Protein AF-A0A8T0U247-F1 (afdb_monomer_lite)

Sequenc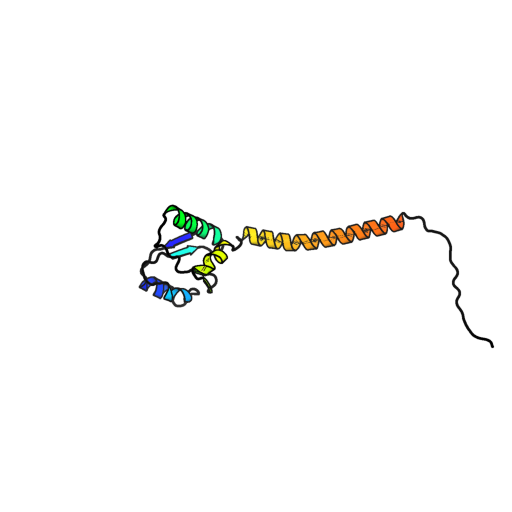e (139 aa):
MARLVVTKNSDMAAAVVGMRWEALKPYARGMNAWLFVRSDEIPPALKPYRDFQKEWKLQLNDFTGAVYEGRLYGPDDFAQLEAMPTRAQSYQCLLGCLQMPAVNLLAVLRTRQEAMLAQADKPPAEGETAAPAPEPAEK

Radius of gyration: 33.03 Å; chains: 1; bounding box: 99×37×70 Å

pLDDT: mean 71.83, std 16.0, range [27.88, 93.5]

Secondary structure (DSSP, 8-state):
-EEEEE--HHHHHHHHTTSTTGGGGGG-SSS-EEEEE-GGGHHHHHHHHHHHHHHHT-TT-----EEETTEEE-STTHHHHHSPPPHHHHHHHHHHHHHHHHHHHHHHHHHHHHHHHHHHSS-----------------

Structure (mmCIF, N/CA/C/O backbone):
data_AF-A0A8T0U247-F1
#
_entry.id   AF-A0A8T0U247-F1
#
loop_
_atom_site.group_PDB
_atom_site.id
_atom_site.type_symbol
_atom_site.label_atom_id
_atom_site.label_alt_id
_atom_site.label_comp_id
_atom_site.label_asym_id
_atom_site.label_entity_id
_atom_site.label_seq_id
_atom_site.pdbx_PDB_ins_code
_atom_site.Cartn_x
_atom_site.Cartn_y
_atom_site.Cartn_z
_atom_site.occupancy
_atom_site.B_iso_or_equiv
_atom_site.auth_seq_id
_atom_site.auth_comp_id
_atom_site.auth_asym_id
_atom_site.auth_atom_id
_atom_site.pdbx_PDB_model_num
ATOM 1 N N . MET A 1 1 ? 12.322 -1.723 7.048 1.00 65.50 1 MET A N 1
ATOM 2 C CA . MET A 1 1 ? 13.528 -1.551 6.207 1.00 65.50 1 MET A CA 1
ATOM 3 C C . MET A 1 1 ? 13.104 -1.563 4.748 1.00 65.50 1 MET A C 1
ATOM 5 O O . MET A 1 1 ? 12.536 -2.558 4.303 1.00 65.50 1 MET A O 1
ATOM 9 N N . ALA A 1 2 ? 13.347 -0.464 4.037 1.00 76.06 2 ALA A N 1
ATOM 10 C CA . ALA A 1 2 ? 13.141 -0.367 2.596 1.00 76.06 2 ALA A CA 1
ATOM 11 C C . ALA A 1 2 ? 14.480 -0.574 1.873 1.00 76.06 2 ALA A C 1
ATOM 13 O O . ALA A 1 2 ? 15.511 -0.074 2.324 1.00 76.06 2 ALA A O 1
ATOM 14 N N . ARG A 1 3 ? 14.476 -1.335 0.777 1.00 82.81 3 ARG A N 1
ATOM 15 C CA . ARG A 1 3 ? 15.654 -1.590 -0.056 1.00 82.81 3 ARG A CA 1
ATOM 16 C C . ARG A 1 3 ? 15.391 -1.073 -1.461 1.00 82.81 3 ARG A C 1
ATOM 18 O O . ARG A 1 3 ? 14.493 -1.563 -2.139 1.00 82.81 3 ARG A O 1
ATOM 25 N N . LEU A 1 4 ? 16.196 -0.108 -1.888 1.00 82.75 4 LEU A N 1
ATOM 26 C CA . LEU A 1 4 ? 16.203 0.381 -3.260 1.00 82.75 4 LEU A CA 1
ATOM 27 C C . LEU A 1 4 ? 17.158 -0.480 -4.093 1.00 82.75 4 LEU A C 1
ATOM 29 O O . LEU A 1 4 ? 18.303 -0.698 -3.694 1.00 82.75 4 LEU A O 1
ATOM 33 N N . VAL A 1 5 ? 16.693 -0.979 -5.234 1.00 84.81 5 VAL A N 1
ATOM 34 C CA . VAL A 1 5 ? 17.503 -1.748 -6.184 1.00 84.81 5 VAL A CA 1
ATOM 35 C C . VAL A 1 5 ? 17.276 -1.193 -7.581 1.00 84.81 5 VAL A C 1
ATOM 37 O O . VAL A 1 5 ? 16.150 -1.135 -8.069 1.00 84.81 5 VAL A O 1
ATOM 40 N N . VAL A 1 6 ? 18.364 -0.819 -8.243 1.00 84.00 6 VAL A N 1
ATOM 41 C CA . VAL A 1 6 ? 18.367 -0.492 -9.669 1.00 84.00 6 VAL A CA 1
ATOM 42 C C . VAL A 1 6 ? 18.869 -1.731 -10.396 1.00 84.00 6 VAL A C 1
ATOM 44 O O . VAL A 1 6 ? 19.934 -2.250 -10.068 1.00 84.00 6 VAL A O 1
ATOM 47 N N . THR A 1 7 ? 18.082 -2.251 -11.332 1.00 82.56 7 THR A N 1
ATOM 48 C CA . THR A 1 7 ? 18.412 -3.484 -12.056 1.00 82.56 7 THR A CA 1
ATOM 49 C C . THR A 1 7 ? 18.006 -3.383 -13.518 1.00 82.56 7 THR A C 1
ATOM 51 O O . THR A 1 7 ? 17.142 -2.586 -13.889 1.00 82.56 7 THR A O 1
ATOM 54 N N . LYS A 1 8 ? 18.638 -4.207 -14.354 1.00 83.31 8 LYS A N 1
ATOM 55 C CA . LYS A 1 8 ? 18.308 -4.338 -15.766 1.00 83.31 8 LYS A CA 1
ATOM 56 C C . LYS A 1 8 ? 16.913 -4.951 -15.920 1.00 83.31 8 LYS A C 1
ATOM 58 O O . LYS A 1 8 ? 16.558 -5.919 -15.250 1.00 83.31 8 LYS A O 1
ATOM 63 N N . ASN A 1 9 ? 16.143 -4.425 -16.869 1.00 83.38 9 ASN A N 1
ATOM 64 C CA . ASN A 1 9 ? 14.761 -4.846 -17.116 1.00 83.38 9 ASN A CA 1
ATOM 65 C C . ASN A 1 9 ? 14.619 -6.349 -17.410 1.00 83.38 9 ASN A C 1
ATOM 67 O O . ASN A 1 9 ? 13.666 -6.969 -16.947 1.00 83.38 9 ASN A O 1
ATOM 71 N N . SER A 1 10 ? 15.576 -6.949 -18.130 1.00 82.31 10 SER A N 1
ATOM 72 C CA . SER A 1 10 ? 15.584 -8.395 -18.407 1.00 82.31 10 SER A CA 1
ATOM 73 C C . SER A 1 10 ? 15.703 -9.234 -17.140 1.00 82.31 10 SER A C 1
ATOM 75 O O . SER A 1 10 ? 15.044 -10.262 -17.014 1.00 82.31 10 SER A O 1
ATOM 77 N N . ASP A 1 11 ? 16.520 -8.776 -16.197 1.00 82.75 11 ASP A N 1
ATOM 78 C CA . ASP A 1 11 ? 16.874 -9.534 -15.001 1.00 82.75 11 ASP A CA 1
ATOM 79 C C . ASP A 1 11 ? 15.734 -9.440 -13.988 1.00 82.75 11 ASP A C 1
ATOM 81 O O . ASP A 1 11 ? 15.369 -10.434 -13.365 1.00 82.75 11 ASP A O 1
ATOM 85 N N . MET A 1 12 ? 15.087 -8.271 -13.903 1.00 82.06 12 MET A N 1
ATOM 86 C CA . MET A 1 12 ? 13.854 -8.117 -13.134 1.00 82.06 12 MET A CA 1
ATOM 87 C C . MET A 1 12 ? 12.708 -8.944 -13.721 1.00 82.06 12 MET A C 1
ATOM 89 O O . MET A 1 12 ? 12.004 -9.629 -12.982 1.00 82.06 12 MET A O 1
ATOM 93 N N . ALA A 1 13 ? 12.526 -8.921 -15.046 1.00 80.25 13 ALA A N 1
ATOM 94 C CA . ALA A 1 13 ? 11.488 -9.710 -15.700 1.00 80.25 13 ALA A CA 1
ATOM 95 C C . ALA A 1 13 ? 11.681 -11.213 -15.451 1.00 80.25 13 ALA A C 1
ATOM 97 O O . ALA A 1 13 ? 10.699 -11.901 -15.195 1.00 80.25 13 ALA A O 1
ATOM 98 N N . ALA A 1 14 ? 12.925 -11.704 -15.459 1.00 84.00 14 ALA A N 1
ATOM 99 C CA . ALA A 1 14 ? 13.247 -13.089 -15.127 1.00 84.00 14 ALA A CA 1
ATOM 100 C C . ALA A 1 14 ? 13.034 -13.409 -13.636 1.00 84.00 14 ALA A C 1
ATOM 102 O O . ALA A 1 14 ? 12.458 -14.444 -13.317 1.00 84.00 14 ALA A O 1
ATOM 103 N N . ALA A 1 15 ? 13.440 -12.519 -12.724 1.00 81.69 15 ALA A N 1
ATOM 104 C CA . ALA A 1 15 ? 13.312 -12.728 -11.278 1.00 81.69 15 ALA A CA 1
ATOM 105 C C . ALA A 1 15 ? 11.854 -12.753 -10.789 1.00 81.69 15 ALA A C 1
ATOM 107 O O . ALA A 1 15 ? 11.538 -13.377 -9.779 1.00 81.69 15 ALA A O 1
ATOM 108 N N . VAL A 1 16 ? 10.968 -12.057 -11.499 1.00 80.69 16 VAL A N 1
ATOM 109 C CA . VAL A 1 16 ? 9.548 -11.943 -11.157 1.00 80.69 16 VAL A CA 1
ATOM 110 C C . VAL A 1 16 ? 8.730 -13.152 -11.644 1.00 80.69 16 VAL A C 1
ATOM 112 O O . VAL A 1 16 ? 7.650 -13.407 -11.107 1.00 80.69 16 VAL A O 1
ATOM 115 N N . VAL A 1 17 ? 9.225 -13.916 -12.628 1.00 78.44 17 VAL A N 1
ATOM 116 C CA . VAL A 1 17 ? 8.553 -15.125 -13.141 1.00 78.44 17 VAL A CA 1
ATOM 117 C C . VAL A 1 17 ? 8.446 -16.179 -12.037 1.00 78.44 17 VAL A C 1
ATOM 119 O O . VAL A 1 17 ? 9.438 -16.549 -11.418 1.00 78.44 17 VAL A O 1
ATOM 122 N N . GLY A 1 18 ? 7.229 -16.664 -11.787 1.00 72.88 18 GLY A N 1
ATOM 123 C CA . GLY A 1 18 ? 6.946 -17.652 -10.741 1.00 72.88 18 GLY A CA 1
ATOM 124 C C . GLY A 1 18 ? 6.817 -17.082 -9.323 1.00 72.88 18 GLY A C 1
ATOM 125 O O . GLY A 1 18 ? 6.577 -17.843 -8.386 1.00 72.88 18 GLY A O 1
ATOM 126 N N . MET A 1 19 ? 6.932 -15.762 -9.140 1.00 79.81 19 MET A N 1
ATOM 127 C CA . MET A 1 19 ?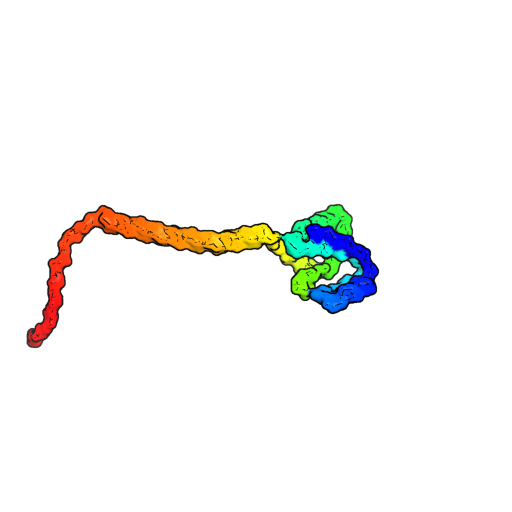 6.660 -15.102 -7.859 1.00 79.81 19 MET A CA 1
ATOM 128 C C . MET A 1 19 ? 5.272 -14.456 -7.834 1.00 79.81 19 MET A C 1
ATOM 130 O O . MET A 1 19 ? 4.630 -14.238 -8.854 1.00 79.81 19 MET A O 1
ATOM 134 N N . ARG A 1 20 ? 4.813 -14.045 -6.649 1.00 73.81 20 ARG A N 1
ATOM 135 C CA . ARG A 1 20 ? 3.527 -13.342 -6.463 1.00 73.81 20 ARG A CA 1
ATOM 136 C C . ARG A 1 20 ? 3.455 -11.958 -7.137 1.00 73.81 20 ARG A C 1
ATOM 138 O O . ARG A 1 20 ? 2.440 -11.279 -7.017 1.00 73.81 20 ARG A O 1
ATOM 145 N N . TRP A 1 21 ? 4.520 -11.530 -7.815 1.00 78.12 21 TRP A N 1
ATOM 146 C CA . TRP A 1 21 ? 4.681 -10.198 -8.400 1.00 78.12 21 TRP A CA 1
ATOM 147 C C . TRP A 1 21 ? 4.630 -10.185 -9.933 1.00 78.12 21 TRP A C 1
ATOM 149 O O . TRP A 1 21 ?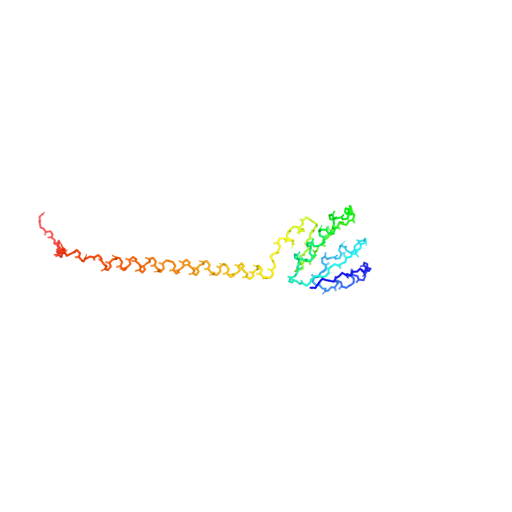 4.994 -9.182 -10.537 1.00 78.12 21 TRP A O 1
ATOM 159 N N . GLU A 1 22 ? 4.163 -11.255 -10.588 1.00 78.06 22 GLU A N 1
ATOM 160 C CA . GLU A 1 22 ? 4.136 -11.349 -12.060 1.00 78.06 22 GLU A CA 1
ATOM 161 C C . GLU A 1 22 ? 3.412 -10.208 -12.779 1.00 78.06 22 GLU A C 1
ATOM 163 O O . GLU A 1 22 ? 3.793 -9.853 -13.897 1.00 78.06 22 GLU A O 1
ATOM 168 N N . ALA A 1 23 ? 2.435 -9.580 -12.122 1.00 77.00 23 ALA A N 1
ATOM 169 C CA . ALA A 1 23 ? 1.723 -8.410 -12.634 1.00 77.00 23 ALA A CA 1
ATOM 170 C C . ALA A 1 23 ? 2.634 -7.191 -12.896 1.00 77.00 23 ALA A C 1
ATOM 172 O O . ALA A 1 23 ? 2.215 -6.236 -13.543 1.00 77.00 23 ALA A O 1
ATOM 173 N N . LEU A 1 24 ? 3.884 -7.225 -12.426 1.00 75.50 24 LEU A N 1
ATOM 174 C CA . LEU A 1 24 ? 4.877 -6.164 -12.578 1.00 75.50 24 LEU A CA 1
ATOM 175 C C . LEU A 1 24 ? 5.641 -6.219 -13.915 1.00 75.50 24 LEU A C 1
ATOM 177 O O . LEU A 1 24 ? 6.269 -5.238 -14.305 1.00 75.50 24 LEU A O 1
ATOM 181 N N . LYS A 1 25 ? 5.566 -7.341 -14.650 1.00 77.19 25 LYS A N 1
ATOM 182 C CA . LYS A 1 25 ? 6.206 -7.528 -15.970 1.00 77.19 25 LYS A CA 1
ATOM 183 C C . LYS A 1 25 ? 5.972 -6.371 -16.964 1.00 77.19 25 LYS A C 1
ATOM 185 O O . LYS A 1 25 ? 6.951 -5.941 -17.575 1.00 77.19 25 LYS A O 1
ATOM 190 N N . PRO A 1 26 ? 4.748 -5.831 -17.155 1.00 76.12 26 PRO A N 1
ATOM 191 C CA . PRO A 1 26 ? 4.527 -4.719 -18.086 1.00 76.12 26 PRO A CA 1
ATOM 192 C C . PRO A 1 26 ? 5.216 -3.412 -17.664 1.00 76.12 26 PRO A C 1
ATOM 194 O O . PRO A 1 26 ? 5.533 -2.600 -18.533 1.00 76.12 26 PRO A O 1
ATOM 197 N N . TYR A 1 27 ? 5.508 -3.240 -16.372 1.00 72.25 27 TYR A N 1
ATOM 198 C CA . TYR A 1 27 ? 6.157 -2.049 -15.815 1.00 72.25 27 TYR A CA 1
ATOM 199 C C . TYR A 1 27 ? 7.686 -2.107 -15.866 1.00 72.25 27 TYR A C 1
ATOM 201 O O . TYR A 1 27 ? 8.346 -1.095 -15.675 1.00 72.25 27 TYR A O 1
ATOM 209 N N . ALA A 1 28 ? 8.275 -3.256 -16.209 1.00 71.19 28 ALA A N 1
ATOM 210 C CA . ALA A 1 28 ? 9.717 -3.407 -16.403 1.00 71.19 28 ALA A CA 1
ATOM 211 C C . ALA A 1 28 ? 10.189 -2.883 -17.781 1.00 71.19 28 ALA A C 1
ATOM 213 O O . ALA A 1 28 ? 10.959 -3.545 -18.479 1.00 71.19 28 ALA A O 1
ATOM 214 N N . ARG A 1 29 ? 9.719 -1.706 -18.216 1.00 74.38 29 ARG A N 1
ATOM 215 C CA . ARG A 1 29 ? 10.126 -1.045 -19.472 1.00 74.38 29 ARG A CA 1
ATOM 216 C C . ARG A 1 29 ? 10.660 0.357 -19.177 1.00 74.38 29 ARG A C 1
ATOM 218 O O . ARG A 1 29 ? 10.122 1.033 -18.317 1.00 74.38 29 ARG A O 1
ATOM 225 N N . GLY A 1 30 ? 11.709 0.791 -19.877 1.00 74.94 30 GLY A N 1
ATOM 226 C CA . GLY A 1 30 ? 12.338 2.101 -19.643 1.00 74.94 30 GLY A CA 1
ATOM 227 C C . GLY A 1 30 ? 13.345 2.117 -18.485 1.00 74.94 30 GLY A C 1
ATOM 228 O O . GLY A 1 30 ? 13.944 1.086 -18.172 1.00 74.94 30 GLY A O 1
ATOM 229 N N . MET A 1 31 ? 13.575 3.293 -17.893 1.00 77.81 31 MET A N 1
ATOM 230 C CA . MET A 1 31 ? 14.444 3.464 -16.721 1.00 77.81 31 MET A CA 1
ATOM 231 C C . MET A 1 31 ? 13.678 3.079 -15.456 1.00 77.81 31 MET A C 1
ATOM 233 O O . MET A 1 31 ? 12.725 3.761 -15.098 1.00 77.81 31 MET A O 1
ATOM 237 N N . ASN A 1 32 ? 14.102 2.010 -14.776 1.00 75.69 32 ASN A N 1
ATOM 238 C CA . ASN A 1 32 ? 13.389 1.477 -13.616 1.00 75.69 32 ASN A CA 1
ATOM 239 C C . ASN A 1 32 ? 14.271 1.428 -12.369 1.00 75.69 32 ASN A C 1
ATOM 241 O O . ASN A 1 32 ? 15.382 0.891 -12.386 1.00 75.69 32 ASN A O 1
ATOM 245 N N . ALA A 1 33 ? 13.727 1.934 -11.267 1.00 81.81 33 ALA A N 1
ATOM 246 C CA . ALA A 1 33 ? 14.247 1.738 -9.924 1.00 81.81 33 ALA A CA 1
ATOM 247 C C . ALA A 1 33 ? 13.162 1.069 -9.077 1.00 81.81 33 ALA A C 1
ATOM 249 O O . ALA A 1 33 ? 12.007 1.485 -9.094 1.00 81.81 33 ALA A O 1
ATOM 250 N N . TRP A 1 34 ? 13.534 0.026 -8.340 1.00 81.62 34 TRP A N 1
ATOM 251 C CA . TRP A 1 34 ? 12.595 -0.790 -7.578 1.00 81.62 34 TRP A CA 1
ATOM 252 C C . TRP A 1 34 ? 12.775 -0.540 -6.093 1.00 81.62 34 TRP A C 1
ATOM 254 O O . TRP A 1 34 ? 13.884 -0.652 -5.566 1.00 81.62 34 TRP A O 1
ATOM 264 N N . LEU A 1 35 ? 11.676 -0.232 -5.410 1.00 84.44 35 LEU A N 1
ATOM 265 C CA . LEU A 1 35 ? 11.653 -0.079 -3.964 1.00 84.44 35 LEU A CA 1
ATOM 266 C C . LEU A 1 35 ? 10.966 -1.291 -3.339 1.00 84.44 35 LEU A C 1
ATOM 268 O O . LEU A 1 35 ? 9.756 -1.468 -3.453 1.00 84.44 35 LEU A O 1
ATOM 272 N N . PHE A 1 36 ? 11.743 -2.120 -2.652 1.00 84.06 36 PHE A N 1
ATOM 273 C CA . PHE A 1 36 ? 11.223 -3.251 -1.898 1.00 84.06 36 PHE A CA 1
ATOM 274 C C . PHE A 1 36 ? 11.028 -2.841 -0.449 1.00 84.06 36 PHE A C 1
ATOM 276 O O . PHE A 1 36 ? 11.986 -2.531 0.262 1.00 84.06 36 PHE A O 1
ATOM 283 N N . VAL A 1 37 ? 9.779 -2.850 -0.005 1.00 82.00 37 VAL A N 1
ATOM 284 C CA . VAL A 1 37 ? 9.406 -2.476 1.357 1.00 82.00 37 VAL A CA 1
ATOM 285 C C . VAL A 1 37 ? 8.885 -3.713 2.072 1.00 82.00 37 VAL A C 1
ATOM 287 O O . VAL A 1 37 ? 8.082 -4.471 1.528 1.00 82.00 37 VAL A O 1
ATOM 290 N N . ARG A 1 38 ? 9.344 -3.936 3.306 1.00 74.88 38 ARG A N 1
ATOM 291 C CA . ARG A 1 38 ? 8.743 -4.956 4.170 1.00 74.88 38 ARG A CA 1
ATOM 292 C C . ARG A 1 38 ? 7.320 -4.522 4.531 1.00 74.88 38 ARG A C 1
ATOM 294 O O . ARG A 1 38 ? 7.113 -3.365 4.879 1.00 74.88 38 ARG A O 1
ATOM 301 N N . SER A 1 39 ? 6.371 -5.457 4.483 1.00 66.12 39 SER A N 1
ATOM 302 C CA . SER A 1 39 ? 4.923 -5.192 4.551 1.00 66.12 39 SER A CA 1
ATOM 303 C C . SER A 1 39 ? 4.450 -4.300 5.710 1.00 66.12 39 SER A C 1
ATOM 305 O O . SER A 1 39 ? 3.387 -3.702 5.601 1.00 66.12 39 SER A O 1
ATOM 307 N N . ASP A 1 40 ? 5.204 -4.192 6.806 1.00 66.06 40 ASP A N 1
ATOM 308 C CA . ASP A 1 40 ? 4.844 -3.366 7.965 1.00 66.06 40 ASP A CA 1
ATOM 309 C C . ASP A 1 40 ? 5.031 -1.844 7.752 1.00 66.06 40 ASP A C 1
ATOM 311 O O . ASP A 1 40 ? 4.559 -1.055 8.569 1.00 66.06 40 ASP A O 1
ATOM 315 N N . GLU A 1 41 ? 5.732 -1.412 6.694 1.00 67.88 41 GLU A N 1
ATOM 316 C CA . GLU A 1 41 ? 6.258 -0.039 6.557 1.00 67.88 41 GLU A CA 1
ATOM 317 C C . GLU A 1 41 ? 5.906 0.643 5.217 1.00 67.88 41 GLU A C 1
ATOM 319 O O . GLU A 1 41 ? 6.634 1.518 4.750 1.00 67.88 41 GLU A O 1
ATOM 324 N N . ILE A 1 42 ? 4.779 0.294 4.592 1.00 75.81 42 ILE A N 1
ATOM 325 C CA . ILE A 1 42 ? 4.388 0.850 3.281 1.00 75.81 42 ILE A CA 1
ATOM 326 C C . ILE A 1 42 ? 4.167 2.378 3.328 1.00 75.81 42 ILE A C 1
ATOM 328 O O . ILE A 1 42 ? 4.887 3.088 2.620 1.00 75.81 42 ILE A O 1
ATOM 332 N N . PRO A 1 43 ? 3.299 2.932 4.203 1.00 75.88 43 PRO A N 1
ATOM 333 C CA . PRO A 1 43 ? 3.133 4.385 4.313 1.00 75.88 43 PRO A CA 1
ATOM 334 C C . PRO A 1 43 ? 4.417 5.156 4.674 1.00 75.88 43 PRO A C 1
ATOM 336 O O . PRO A 1 43 ? 4.684 6.181 4.043 1.00 75.88 43 PRO A O 1
ATOM 339 N N . PRO A 1 44 ? 5.242 4.727 5.657 1.00 75.81 44 PRO A N 1
ATOM 340 C CA . PRO A 1 44 ? 6.468 5.450 5.995 1.00 75.81 44 PRO A CA 1
ATOM 341 C C . PRO A 1 44 ? 7.567 5.333 4.934 1.00 75.81 44 PRO A C 1
ATOM 343 O O . PRO A 1 44 ? 8.450 6.180 4.921 1.00 75.81 44 PRO A O 1
ATOM 346 N N . ALA A 1 45 ? 7.530 4.340 4.040 1.00 74.38 45 ALA A N 1
ATOM 347 C CA . ALA A 1 45 ? 8.436 4.281 2.892 1.00 74.38 45 ALA A CA 1
ATOM 348 C C . ALA A 1 45 ? 7.954 5.146 1.712 1.00 74.38 45 ALA A C 1
ATOM 350 O O . ALA A 1 45 ? 8.776 5.694 0.981 1.00 74.38 45 ALA A O 1
ATOM 351 N N . LEU A 1 46 ? 6.635 5.294 1.538 1.00 76.56 46 LEU A N 1
ATOM 352 C CA . LEU A 1 46 ? 6.034 6.073 0.449 1.00 76.56 46 LEU A CA 1
ATOM 353 C C . LEU A 1 46 ? 6.052 7.587 0.701 1.00 76.56 46 LEU A C 1
ATOM 355 O O . LEU A 1 46 ? 6.283 8.351 -0.234 1.00 76.56 46 LEU A O 1
ATOM 359 N N . LYS A 1 47 ? 5.869 8.035 1.950 1.00 76.56 47 LYS A N 1
ATOM 360 C CA . LYS A 1 47 ? 5.889 9.471 2.294 1.00 76.56 47 LYS A CA 1
ATOM 361 C C . LYS A 1 47 ? 7.201 10.172 1.892 1.00 76.56 47 LYS A C 1
ATOM 363 O O . LYS A 1 47 ? 7.121 11.139 1.137 1.00 76.56 47 LYS A O 1
ATOM 368 N N . PRO A 1 48 ? 8.395 9.658 2.258 1.00 79.62 48 PRO A N 1
ATOM 369 C CA . PRO A 1 48 ? 9.665 10.231 1.811 1.00 79.62 48 PRO A CA 1
ATOM 370 C C . PRO A 1 48 ? 9.817 10.243 0.290 1.00 79.62 48 PRO A C 1
ATOM 372 O O . PRO A 1 48 ? 10.429 11.152 -0.257 1.00 79.62 48 PRO A O 1
ATOM 375 N N . TYR A 1 49 ? 9.247 9.256 -0.408 1.00 76.12 49 TYR A N 1
ATOM 376 C CA . TYR A 1 49 ? 9.264 9.225 -1.868 1.00 76.12 49 TYR A CA 1
ATOM 377 C C . TYR A 1 49 ? 8.423 10.365 -2.467 1.00 76.12 49 TYR A C 1
ATOM 379 O O . TYR A 1 49 ? 8.869 11.021 -3.408 1.00 76.12 49 TYR A O 1
ATOM 387 N N . ARG A 1 50 ? 7.256 10.681 -1.890 1.00 75.50 50 ARG A N 1
ATOM 388 C CA . ARG A 1 50 ? 6.422 11.812 -2.333 1.00 75.50 50 ARG A CA 1
ATOM 389 C C . ARG A 1 50 ? 7.022 13.170 -1.979 1.00 75.50 50 ARG A C 1
ATOM 391 O O . ARG A 1 50 ? 6.912 14.107 -2.769 1.00 75.50 50 ARG A O 1
ATOM 398 N N . ASP A 1 51 ? 7.671 13.282 -0.827 1.00 78.94 51 ASP A N 1
ATOM 399 C CA . ASP A 1 51 ? 8.391 14.500 -0.450 1.00 78.94 51 ASP A CA 1
ATOM 400 C C . ASP A 1 51 ? 9.588 14.731 -1.386 1.00 78.94 51 ASP A C 1
ATOM 402 O O . ASP A 1 51 ? 9.756 15.834 -1.907 1.00 78.94 51 ASP A O 1
ATOM 406 N N . PHE A 1 52 ? 10.309 13.663 -1.744 1.00 74.94 52 PHE A N 1
ATOM 407 C CA . PHE A 1 52 ? 11.382 13.703 -2.739 1.00 74.94 52 PHE A CA 1
ATOM 408 C C . PHE A 1 52 ? 10.884 14.122 -4.134 1.00 74.94 52 PHE A C 1
ATOM 410 O O . PHE A 1 52 ? 11.524 14.930 -4.806 1.00 74.94 52 PHE A O 1
ATOM 417 N N . GLN A 1 53 ? 9.714 13.642 -4.572 1.00 75.12 53 GLN A N 1
ATOM 418 C CA . GLN A 1 53 ? 9.103 14.089 -5.834 1.00 75.12 53 GLN A CA 1
ATOM 419 C C . GLN A 1 53 ? 8.798 15.596 -5.835 1.00 75.12 53 GLN A C 1
ATOM 421 O O . GLN A 1 53 ? 9.033 16.277 -6.836 1.00 75.12 53 GLN A O 1
ATOM 426 N N . LYS A 1 54 ? 8.279 16.125 -4.720 1.00 75.12 54 LYS A N 1
ATOM 427 C CA . LYS A 1 54 ? 7.909 17.543 -4.588 1.00 75.12 54 LYS A CA 1
ATOM 428 C C . LYS A 1 54 ? 9.126 18.460 -4.519 1.00 75.12 54 LYS A C 1
ATOM 430 O O . LYS A 1 54 ? 9.129 19.494 -5.184 1.00 75.12 54 LYS A O 1
ATOM 435 N N . GLU A 1 55 ? 10.137 18.094 -3.730 1.00 74.12 55 GLU A N 1
ATOM 436 C CA . GLU A 1 55 ? 11.358 18.891 -3.556 1.00 74.12 55 GLU A CA 1
ATOM 437 C C . GLU A 1 55 ? 12.128 19.041 -4.861 1.00 74.12 55 GLU A C 1
ATOM 439 O O . GLU A 1 55 ? 12.555 20.139 -5.217 1.00 74.12 55 GLU A O 1
ATOM 444 N N . TRP A 1 56 ? 12.271 17.947 -5.605 1.00 67.69 56 TRP A N 1
ATOM 445 C CA . TRP A 1 56 ? 13.135 17.939 -6.774 1.00 67.69 56 TRP A CA 1
ATOM 446 C C . TRP A 1 56 ? 12.431 18.364 -8.065 1.00 67.69 56 TRP A C 1
ATOM 448 O O . TRP A 1 56 ? 13.099 18.525 -9.084 1.00 67.69 56 TRP A O 1
ATOM 458 N N . LYS A 1 57 ? 11.102 18.576 -8.046 1.00 60.41 57 LYS A N 1
ATOM 459 C CA . LYS A 1 57 ? 10.293 18.953 -9.225 1.00 60.41 57 LYS A CA 1
ATOM 460 C C . LYS A 1 57 ? 10.652 18.128 -10.474 1.00 60.41 57 LYS A C 1
ATOM 462 O O . LYS A 1 57 ? 10.638 18.647 -11.591 1.00 60.41 57 LYS A O 1
ATOM 467 N N . LEU A 1 58 ? 10.991 16.845 -10.302 1.00 59.12 58 LEU A N 1
ATOM 468 C CA . LEU A 1 58 ? 11.244 15.959 -11.433 1.00 59.12 58 LEU A CA 1
ATOM 469 C C . LEU A 1 58 ? 9.899 15.659 -12.089 1.00 59.12 58 LEU A C 1
ATOM 471 O O . LEU A 1 58 ? 9.197 14.737 -11.688 1.00 59.12 58 LEU A O 1
ATOM 475 N N . GLN A 1 59 ? 9.579 16.397 -13.151 1.00 51.19 59 GLN A N 1
ATOM 476 C CA . GLN A 1 59 ? 8.469 16.111 -14.070 1.00 51.19 59 GLN A CA 1
ATOM 477 C C . GLN A 1 59 ? 8.619 14.772 -14.827 1.00 51.19 59 GLN A C 1
ATOM 479 O O . GLN A 1 59 ? 7.928 14.536 -15.808 1.00 51.19 59 GLN A O 1
ATOM 484 N N . LEU A 1 60 ? 9.554 13.917 -14.405 1.00 47.41 60 LEU A N 1
ATOM 485 C CA . LEU A 1 60 ? 9.992 12.720 -15.114 1.00 47.41 60 LEU A CA 1
ATOM 486 C C . LEU A 1 60 ? 10.150 11.496 -14.198 1.00 47.41 60 LEU A C 1
ATOM 488 O O . LEU A 1 60 ? 10.807 10.532 -14.579 1.00 47.41 60 LEU A O 1
ATOM 492 N N . ASN A 1 61 ? 9.623 11.540 -12.973 1.00 55.75 61 ASN A N 1
ATOM 493 C CA . ASN A 1 61 ? 9.524 10.350 -12.129 1.00 55.75 61 ASN A CA 1
ATOM 494 C C . ASN A 1 61 ? 8.049 9.976 -12.007 1.00 55.75 61 ASN A C 1
ATOM 496 O O . ASN A 1 61 ? 7.429 10.155 -10.958 1.00 55.75 61 ASN A O 1
ATOM 500 N N . ASP A 1 62 ? 7.489 9.528 -13.131 1.00 63.53 62 ASP A N 1
ATOM 501 C CA . ASP A 1 62 ? 6.172 8.912 -13.157 1.00 63.53 62 ASP A CA 1
ATOM 502 C C . ASP A 1 62 ? 6.256 7.638 -12.326 1.00 63.53 62 ASP A C 1
ATOM 504 O O . ASP A 1 62 ? 6.944 6.681 -12.681 1.00 63.53 62 ASP A O 1
ATOM 508 N N . PHE A 1 63 ? 5.578 7.641 -11.182 1.00 67.06 63 PHE A N 1
ATOM 509 C CA . PHE A 1 63 ? 5.351 6.420 -10.435 1.00 67.06 63 PHE A CA 1
ATOM 510 C C . PHE A 1 63 ? 4.595 5.454 -11.351 1.00 67.06 63 PHE A C 1
ATOM 512 O O . PHE A 1 63 ? 3.406 5.622 -11.611 1.00 67.06 63 PHE A O 1
ATOM 519 N N . THR A 1 64 ? 5.298 4.461 -11.888 1.00 71.19 64 THR A N 1
ATOM 520 C CA . THR A 1 64 ? 4.736 3.571 -12.906 1.00 71.19 64 THR A CA 1
ATOM 521 C C . THR A 1 64 ? 3.688 2.629 -12.311 1.00 71.19 64 THR A C 1
ATOM 523 O O . THR A 1 64 ? 2.752 2.238 -13.001 1.00 71.19 64 THR A O 1
ATOM 526 N N . GLY A 1 65 ? 3.823 2.283 -11.028 1.00 75.19 65 GLY A N 1
ATOM 527 C CA . GLY A 1 65 ? 2.894 1.431 -10.290 1.00 75.19 65 GLY A CA 1
ATOM 528 C C . GLY A 1 65 ? 3.571 0.708 -9.124 1.00 75.19 65 GLY A C 1
ATOM 529 O O . GLY A 1 65 ? 4.798 0.653 -9.029 1.00 75.19 65 GLY A O 1
ATOM 530 N N . ALA A 1 66 ? 2.772 0.111 -8.243 1.00 79.75 66 ALA A N 1
ATOM 531 C CA . ALA A 1 66 ? 3.250 -0.786 -7.192 1.00 79.75 66 ALA A CA 1
ATOM 532 C C . ALA A 1 66 ? 2.462 -2.091 -7.194 1.00 79.75 66 ALA A C 1
ATOM 534 O O . ALA A 1 66 ? 1.310 -2.146 -7.613 1.00 79.75 66 ALA A O 1
ATOM 535 N N . VAL A 1 67 ? 3.076 -3.158 -6.686 1.00 78.81 67 VAL A N 1
ATOM 536 C CA . VAL A 1 67 ? 2.366 -4.410 -6.425 1.00 78.81 67 VAL A CA 1
ATOM 537 C C . VAL A 1 67 ? 2.338 -4.648 -4.928 1.00 78.81 67 VAL A C 1
ATOM 539 O O . VAL A 1 67 ? 3.383 -4.791 -4.294 1.00 78.81 67 VAL A O 1
ATOM 542 N N . TYR A 1 68 ? 1.133 -4.735 -4.375 1.00 77.88 68 TYR A N 1
ATOM 543 C CA . TYR A 1 68 ? 0.907 -5.075 -2.978 1.00 77.88 68 TYR A CA 1
ATOM 544 C C . TYR A 1 68 ? -0.057 -6.258 -2.883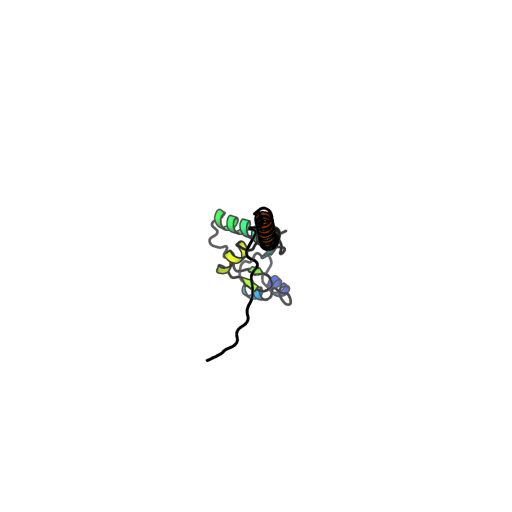 1.00 77.88 68 TYR A C 1
ATOM 546 O O . TYR A 1 68 ? -1.064 -6.313 -3.581 1.00 77.88 68 TYR A O 1
ATOM 554 N N . GLU A 1 69 ? 0.314 -7.268 -2.09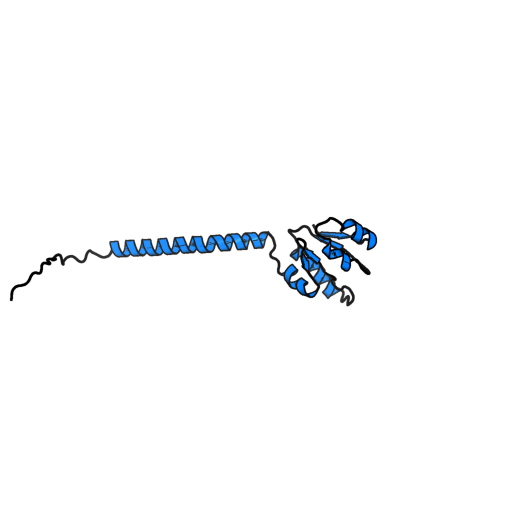3 1.00 74.06 69 GLU A N 1
ATOM 555 C CA . GLU A 1 69 ? -0.427 -8.535 -1.930 1.00 74.06 69 GLU A CA 1
ATOM 556 C C . GLU A 1 69 ? -0.748 -9.301 -3.232 1.00 74.06 69 GLU A C 1
ATOM 558 O O . GLU A 1 69 ? -1.563 -10.223 -3.235 1.00 74.06 69 GLU A O 1
ATOM 563 N N . GLY A 1 70 ? -0.054 -8.985 -4.331 1.00 72.31 70 GLY A N 1
ATOM 564 C CA . GLY A 1 70 ? -0.309 -9.549 -5.662 1.00 72.31 70 GLY A CA 1
ATOM 565 C C . GLY A 1 70 ? -1.339 -8.766 -6.482 1.00 72.31 70 GLY A C 1
ATOM 566 O O . GLY A 1 70 ? -1.623 -9.142 -7.616 1.00 72.31 70 GLY A O 1
ATOM 567 N N . ARG A 1 71 ? -1.872 -7.663 -5.945 1.00 78.06 71 ARG A N 1
ATOM 568 C CA . ARG A 1 71 ? -2.661 -6.683 -6.692 1.00 78.06 71 ARG A CA 1
ATOM 569 C C . ARG A 1 71 ? -1.751 -5.597 -7.236 1.00 78.06 71 ARG A C 1
ATOM 571 O O . ARG A 1 71 ? -0.847 -5.125 -6.547 1.00 78.06 71 ARG A O 1
ATOM 578 N N . LEU A 1 72 ? -2.001 -5.231 -8.481 1.00 78.69 72 LEU A N 1
ATOM 579 C CA . LEU A 1 72 ? -1.337 -4.131 -9.149 1.00 78.69 72 LEU A CA 1
ATOM 580 C C . LEU A 1 72 ? -2.089 -2.837 -8.833 1.00 78.69 72 LEU A C 1
ATOM 582 O O . LEU A 1 72 ? -3.296 -2.767 -9.040 1.00 78.69 72 LEU A O 1
ATOM 586 N N . TYR A 1 73 ? -1.357 -1.847 -8.347 1.00 80.69 73 TYR A N 1
ATOM 587 C CA . TYR A 1 73 ? -1.826 -0.499 -8.067 1.00 80.69 73 TYR A CA 1
ATOM 588 C C . TYR A 1 73 ? -1.188 0.439 -9.083 1.00 80.69 73 TYR A C 1
ATOM 590 O O . TYR A 1 73 ? 0.041 0.463 -9.222 1.00 80.69 73 TYR A O 1
ATOM 598 N N . GLY A 1 74 ? -2.026 1.167 -9.816 1.00 80.00 74 GLY A N 1
ATOM 599 C CA . GLY A 1 74 ? -1.575 2.131 -10.811 1.00 80.00 74 GLY A CA 1
ATOM 600 C C . GLY A 1 74 ? -1.104 3.453 -10.190 1.00 80.00 74 GLY A C 1
ATOM 601 O O . GLY A 1 74 ? -1.063 3.590 -8.964 1.00 80.00 74 GLY A O 1
ATOM 602 N N . PRO A 1 75 ? -0.771 4.447 -11.029 1.00 73.25 75 PRO A N 1
ATOM 603 C CA . PRO A 1 75 ? -0.426 5.795 -10.577 1.00 73.25 75 PRO A CA 1
ATOM 604 C C . PRO A 1 75 ? -1.556 6.500 -9.820 1.00 73.25 75 PRO A C 1
ATOM 606 O O . PRO A 1 75 ? -1.290 7.182 -8.832 1.00 73.25 75 PRO A O 1
ATOM 609 N N . ASP A 1 76 ? -2.808 6.291 -10.229 1.00 73.19 76 ASP A N 1
ATOM 610 C CA . ASP A 1 76 ? -3.979 6.895 -9.583 1.00 73.19 76 ASP A CA 1
ATOM 611 C C . ASP A 1 76 ? -4.292 6.270 -8.211 1.00 73.19 76 ASP A C 1
ATOM 613 O O . ASP A 1 76 ? -4.760 6.954 -7.300 1.00 73.19 76 ASP A O 1
ATOM 617 N N . ASP A 1 77 ? -3.948 4.993 -8.010 1.00 73.69 77 ASP A N 1
ATOM 618 C CA . ASP A 1 77 ? -4.209 4.273 -6.756 1.00 73.69 77 ASP A CA 1
ATOM 619 C C . ASP A 1 77 ? -3.145 4.533 -5.675 1.00 73.69 77 ASP A C 1
ATOM 621 O O . ASP A 1 77 ? -3.196 3.976 -4.574 1.00 73.69 77 ASP A O 1
ATOM 625 N N . PHE A 1 78 ? -2.166 5.398 -5.955 1.00 71.50 78 PHE A N 1
ATOM 626 C CA . PHE A 1 78 ? -1.090 5.726 -5.021 1.00 71.50 78 PHE A CA 1
ATOM 627 C C . PHE A 1 78 ? -1.618 6.288 -3.694 1.00 71.50 78 PHE A C 1
ATOM 629 O O . PHE A 1 78 ? -1.118 5.943 -2.622 1.00 71.50 78 PHE A O 1
ATOM 636 N N . ALA A 1 79 ? -2.685 7.091 -3.747 1.00 73.25 79 ALA A N 1
ATOM 637 C CA . ALA A 1 79 ? -3.327 7.650 -2.558 1.00 73.25 79 ALA A CA 1
ATOM 638 C C . ALA A 1 79 ? -3.884 6.561 -1.619 1.00 73.25 79 ALA A C 1
ATOM 640 O O . ALA A 1 79 ? -3.879 6.727 -0.399 1.00 73.25 79 ALA A O 1
ATOM 641 N N . GLN A 1 80 ? -4.319 5.423 -2.167 1.00 74.50 80 GLN A N 1
ATOM 642 C CA . GLN A 1 80 ? -4.816 4.294 -1.380 1.00 74.50 80 GLN A CA 1
ATOM 643 C C . GLN A 1 80 ? -3.682 3.577 -0.633 1.00 74.50 80 GLN A C 1
ATOM 645 O O . GLN A 1 80 ? -3.881 3.116 0.491 1.00 74.50 80 GLN A O 1
ATOM 650 N N . LEU A 1 81 ? -2.485 3.521 -1.226 1.00 74.94 81 LEU A N 1
ATOM 651 C CA . LEU A 1 81 ? -1.293 2.965 -0.580 1.00 74.94 81 LEU A CA 1
ATOM 652 C C . LEU A 1 81 ? -0.763 3.878 0.536 1.00 74.94 81 LEU A C 1
ATOM 654 O O . LEU A 1 81 ? -0.254 3.387 1.543 1.00 74.94 81 LEU A O 1
ATOM 658 N N . GLU A 1 82 ? -0.918 5.197 0.393 1.00 73.44 82 GLU A N 1
ATOM 659 C CA . GLU A 1 82 ? -0.576 6.167 1.443 1.00 73.44 82 GLU A CA 1
ATOM 660 C C . GLU A 1 82 ? -1.558 6.152 2.616 1.00 73.44 82 GLU A C 1
ATOM 662 O O . GLU A 1 82 ? -1.144 6.280 3.771 1.00 73.44 82 GLU A O 1
ATOM 667 N N . ALA A 1 83 ? -2.852 5.998 2.326 1.00 74.50 83 ALA A N 1
ATOM 668 C CA . ALA A 1 83 ? -3.911 5.950 3.330 1.00 74.50 83 ALA A CA 1
ATOM 669 C C . ALA A 1 83 ? -3.936 4.631 4.119 1.00 74.50 83 ALA A C 1
ATOM 671 O O . ALA A 1 83 ? -4.718 4.491 5.062 1.00 74.50 83 ALA A O 1
ATOM 672 N N . MET A 1 84 ? -3.099 3.656 3.748 1.00 74.88 84 MET A N 1
ATOM 673 C CA . MET A 1 84 ? -3.061 2.369 4.422 1.00 74.88 84 MET A CA 1
ATOM 674 C C . MET A 1 84 ? -2.614 2.540 5.886 1.00 74.88 84 MET A C 1
ATOM 676 O O . MET A 1 84 ? -1.579 3.159 6.147 1.00 74.88 84 MET A O 1
ATOM 680 N N . PRO A 1 85 ? -3.357 2.002 6.870 1.00 72.75 85 PRO A N 1
ATOM 681 C CA . PRO A 1 85 ? -2.962 2.110 8.267 1.00 72.75 85 PRO A CA 1
ATOM 682 C C . PRO A 1 85 ? -1.695 1.291 8.530 1.00 72.75 85 PRO A C 1
ATOM 684 O O . PRO A 1 85 ? -1.527 0.172 8.041 1.00 72.75 85 PRO A O 1
ATOM 687 N N . THR A 1 86 ? -0.791 1.841 9.342 1.00 76.25 86 THR A N 1
ATOM 688 C CA . THR A 1 86 ? 0.366 1.086 9.840 1.00 76.25 86 THR A CA 1
ATOM 689 C C . THR A 1 86 ? -0.090 0.013 10.821 1.00 76.25 86 THR A C 1
ATOM 691 O O . THR A 1 86 ? -1.146 0.128 11.437 1.00 76.25 86 THR A O 1
ATOM 694 N N . ARG A 1 87 ? 0.723 -1.022 11.047 1.00 70.94 87 ARG A N 1
ATOM 695 C CA . ARG A 1 87 ? 0.358 -2.129 11.945 1.00 70.94 87 ARG A CA 1
ATOM 696 C C . ARG A 1 87 ? -0.057 -1.666 13.350 1.00 70.94 87 ARG A C 1
ATOM 698 O O . ARG A 1 87 ? -1.009 -2.197 13.913 1.00 70.94 87 ARG A O 1
ATOM 705 N N . ALA A 1 88 ? 0.614 -0.646 13.890 1.00 76.38 88 ALA A N 1
ATOM 706 C CA . ALA A 1 88 ? 0.248 -0.036 15.167 1.00 76.38 88 ALA A CA 1
ATOM 707 C C . ALA A 1 88 ? -1.139 0.628 15.115 1.00 76.38 88 ALA A C 1
ATOM 709 O O . ALA A 1 88 ? -1.947 0.406 16.012 1.00 76.38 88 ALA A O 1
ATOM 710 N N . GLN A 1 89 ? -1.445 1.371 14.046 1.00 77.06 89 GLN A N 1
ATOM 711 C CA . GLN A 1 89 ? -2.771 1.963 13.844 1.00 77.06 89 GLN A CA 1
ATOM 712 C C . GLN A 1 89 ? -3.851 0.903 13.617 1.00 77.06 89 GLN A C 1
ATOM 714 O O . GLN A 1 89 ? -4.944 1.029 14.158 1.00 77.06 89 GLN A O 1
ATOM 719 N N . SER A 1 90 ? -3.551 -0.173 12.888 1.00 77.81 90 SER A N 1
ATOM 720 C CA . SER A 1 90 ? -4.475 -1.296 12.713 1.00 77.81 90 SER A CA 1
ATOM 721 C C . SER A 1 90 ? -4.795 -1.965 14.050 1.00 77.81 90 SER A C 1
ATOM 723 O O . SER A 1 90 ? -5.959 -2.227 14.339 1.00 77.81 90 SER A O 1
ATOM 725 N N . TYR A 1 91 ? -3.794 -2.177 14.912 1.00 80.19 91 TYR A N 1
ATOM 726 C CA . TYR A 1 91 ? -4.031 -2.695 16.262 1.00 80.19 91 TYR A CA 1
ATOM 727 C C . TYR A 1 91 ? -4.815 -1.720 17.142 1.00 80.19 91 TYR A C 1
ATOM 729 O O . TYR A 1 91 ? -5.701 -2.155 17.872 1.00 80.19 91 TYR A O 1
ATOM 737 N N . GLN A 1 92 ? -4.551 -0.416 17.052 1.00 83.94 92 GLN A N 1
ATOM 738 C CA . GLN A 1 92 ? -5.337 0.603 17.756 1.00 83.94 92 GLN A CA 1
ATOM 739 C C . GLN A 1 92 ? -6.794 0.632 17.286 1.00 83.94 92 GLN A C 1
ATOM 741 O O . GLN A 1 92 ? -7.696 0.725 18.112 1.00 83.94 92 GLN A O 1
ATOM 746 N N . CYS A 1 93 ? -7.034 0.504 15.980 1.00 81.81 93 CYS A N 1
ATOM 747 C CA . CYS A 1 93 ? -8.376 0.421 15.413 1.00 81.81 93 CYS A CA 1
ATOM 748 C C . CYS A 1 93 ? -9.111 -0.825 15.925 1.00 81.81 93 CYS A C 1
ATOM 750 O O . CYS A 1 93 ? -10.222 -0.706 16.433 1.00 81.81 93 CYS A O 1
ATOM 752 N N . LEU A 1 94 ? -8.464 -1.995 15.900 1.00 83.50 94 LEU A N 1
ATOM 753 C CA . LEU A 1 94 ? -9.035 -3.235 16.437 1.00 83.50 94 LEU A CA 1
ATOM 754 C C . LEU A 1 94 ? -9.345 -3.135 17.937 1.00 83.50 94 LEU A C 1
ATOM 756 O O . LEU A 1 94 ? -10.425 -3.536 18.370 1.00 83.50 94 LEU A O 1
ATOM 760 N N . LEU A 1 95 ? -8.428 -2.571 18.728 1.00 85.25 95 LEU A N 1
ATOM 761 C CA . LEU A 1 95 ? -8.636 -2.354 20.161 1.00 85.25 95 LEU A CA 1
ATOM 762 C C . LEU A 1 95 ? -9.780 -1.371 20.422 1.00 85.25 95 LEU A C 1
ATOM 764 O O . LEU A 1 95 ? -10.625 -1.647 21.267 1.00 85.25 95 LEU A O 1
ATOM 768 N N . GLY A 1 96 ? -9.861 -0.275 19.667 1.00 85.38 96 GLY A N 1
ATOM 769 C CA . GLY A 1 96 ? -10.973 0.671 19.744 1.00 85.38 96 GLY A CA 1
ATOM 770 C C . GLY A 1 96 ? -12.311 0.016 19.400 1.00 85.38 96 GLY A C 1
ATOM 771 O O . GLY A 1 96 ? -13.274 0.142 20.155 1.00 85.38 96 GLY A O 1
ATOM 772 N N . CYS A 1 97 ? -12.364 -0.761 18.315 1.00 85.44 97 CYS A N 1
ATOM 773 C CA . CYS A 1 97 ? -13.553 -1.514 17.916 1.00 85.44 97 CYS A CA 1
ATOM 774 C C . CYS A 1 97 ? -13.996 -2.540 18.964 1.00 85.44 97 CYS A C 1
ATOM 776 O O . CYS A 1 97 ? -15.190 -2.795 19.073 1.00 85.44 97 CYS A O 1
ATOM 778 N N . LEU A 1 98 ? -13.073 -3.118 19.738 1.00 88.19 98 LEU A N 1
ATOM 779 C CA . LEU A 1 98 ? -13.404 -4.044 20.822 1.00 88.19 98 LEU A CA 1
ATOM 780 C C . LEU A 1 98 ? -13.807 -3.315 22.113 1.00 88.19 98 LEU A C 1
ATOM 782 O O . LEU A 1 98 ? -14.702 -3.755 22.833 1.00 88.19 98 LEU A O 1
ATOM 786 N N . GLN A 1 99 ? -13.166 -2.186 22.408 1.00 86.25 99 GLN A N 1
ATOM 787 C CA . GLN A 1 99 ? -13.392 -1.427 23.634 1.00 86.25 99 GLN A CA 1
ATOM 788 C C . GLN A 1 99 ? -14.748 -0.710 23.632 1.00 86.25 99 GLN A C 1
ATOM 790 O O . GLN A 1 99 ? -15.433 -0.707 24.652 1.00 86.25 99 GLN A O 1
ATOM 795 N N . MET A 1 100 ? -15.174 -0.153 22.495 1.00 86.19 100 MET A N 1
ATOM 796 C CA . MET A 1 100 ? -16.462 0.544 22.366 1.00 86.19 100 MET A CA 1
ATOM 797 C C . MET A 1 100 ? -17.683 -0.315 22.763 1.00 86.19 100 MET A C 1
ATOM 799 O O .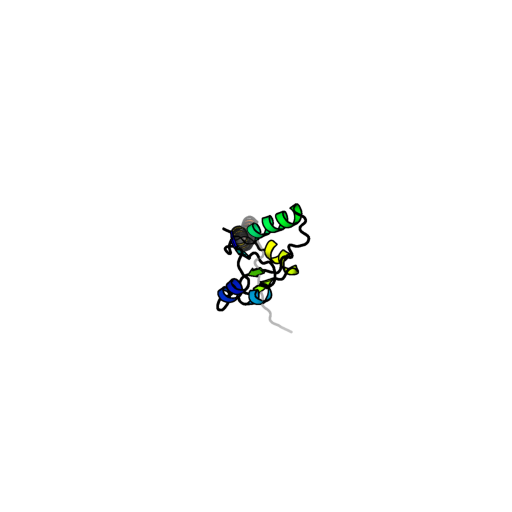 MET A 1 100 ? -18.457 0.117 23.621 1.00 86.19 100 MET A O 1
ATOM 803 N N . PRO A 1 101 ? -17.881 -1.536 22.226 1.00 88.50 101 PRO A N 1
ATOM 804 C CA . PRO A 1 101 ? -18.991 -2.390 22.640 1.00 88.50 101 PRO A CA 1
ATOM 805 C C . PRO A 1 101 ? -18.863 -2.851 24.098 1.00 88.50 101 PRO A C 1
ATOM 807 O O . PRO A 1 101 ? -19.874 -2.912 24.795 1.00 88.50 101 PRO A O 1
ATOM 810 N N . ALA A 1 102 ? -17.650 -3.111 24.597 1.00 87.31 102 ALA A N 1
ATOM 811 C CA . ALA A 1 102 ? -17.444 -3.500 25.994 1.00 87.31 102 ALA A CA 1
ATOM 812 C C . ALA A 1 102 ? -17.871 -2.393 26.978 1.00 87.31 102 ALA A C 1
ATOM 814 O O . ALA A 1 102 ? -18.561 -2.666 27.962 1.00 87.31 102 ALA A O 1
ATOM 815 N N . VAL A 1 103 ? -17.517 -1.135 26.697 1.00 88.69 103 VAL A N 1
ATOM 816 C CA . VAL A 1 103 ? -17.917 0.017 27.522 1.00 88.69 103 VAL A CA 1
ATOM 817 C C . VAL A 1 103 ? -19.428 0.248 27.451 1.00 88.69 103 VAL A C 1
ATOM 819 O O . VAL A 1 103 ? -20.049 0.481 28.487 1.00 88.69 103 VAL A O 1
ATOM 822 N N . ASN A 1 104 ? -20.038 0.113 26.270 1.00 89.69 104 ASN A N 1
ATOM 823 C CA . ASN A 1 104 ? -21.489 0.253 26.114 1.00 89.69 104 ASN A CA 1
ATOM 824 C C . ASN A 1 104 ? -22.265 -0.798 26.921 1.00 89.69 104 ASN A C 1
ATOM 826 O O . ASN A 1 104 ? -23.253 -0.463 27.570 1.00 89.69 104 ASN A O 1
ATOM 830 N N . LEU A 1 105 ? -21.807 -2.053 26.937 1.00 90.88 105 LEU A N 1
ATOM 831 C CA . LEU A 1 105 ? -22.425 -3.106 27.750 1.00 90.88 105 LEU A CA 1
ATOM 832 C C . LEU A 1 105 ? -22.335 -2.799 29.247 1.00 90.88 105 LEU A C 1
ATOM 834 O O . LEU A 1 105 ? -23.328 -2.920 29.963 1.00 90.88 105 LEU A O 1
ATOM 838 N N . LEU A 1 106 ? -21.171 -2.351 29.722 1.00 91.75 106 LEU A N 1
ATOM 839 C CA . LEU A 1 106 ? -21.003 -1.945 31.118 1.00 91.75 106 LEU A CA 1
ATOM 840 C C . LEU A 1 106 ? -21.887 -0.749 31.480 1.00 91.75 106 LEU A C 1
ATOM 842 O O . LEU A 1 106 ? -22.445 -0.725 32.574 1.00 91.75 106 LEU A O 1
ATOM 846 N N . ALA A 1 107 ? -22.040 0.221 30.577 1.00 90.06 107 ALA A N 1
ATOM 847 C CA . ALA A 1 107 ? -22.924 1.361 30.784 1.00 90.06 107 ALA A CA 1
ATOM 848 C C . ALA A 1 107 ? -24.382 0.910 30.943 1.00 90.06 107 ALA A C 1
ATOM 850 O O . ALA A 1 107 ? -25.013 1.261 31.933 1.00 90.06 107 ALA A O 1
ATOM 851 N N . VAL A 1 108 ? -24.887 0.053 30.048 1.00 93.50 108 VAL A N 1
ATOM 852 C CA . VAL A 1 108 ? -26.258 -0.484 30.134 1.00 93.50 108 VAL A CA 1
ATOM 853 C C . VAL A 1 108 ? -26.478 -1.267 31.430 1.00 93.50 108 VAL A C 1
ATOM 855 O O . VAL A 1 108 ? -27.510 -1.103 32.082 1.00 93.50 108 VAL A O 1
ATOM 858 N N . LEU A 1 109 ? -25.513 -2.099 31.832 1.00 91.31 109 LEU A N 1
ATOM 859 C CA . LEU A 1 109 ? -25.597 -2.851 33.086 1.00 91.31 109 LEU A CA 1
ATOM 860 C C . LEU A 1 109 ? -25.608 -1.925 34.306 1.00 91.31 109 LEU A C 1
ATOM 862 O O . LEU A 1 109 ? -26.416 -2.137 35.207 1.00 91.31 109 LEU A O 1
ATOM 866 N N . ARG A 1 110 ? -24.774 -0.878 34.320 1.00 88.94 110 ARG A N 1
ATOM 867 C CA . ARG A 1 110 ? -24.756 0.123 35.398 1.00 88.94 110 ARG A CA 1
ATOM 868 C C . ARG A 1 110 ? -26.061 0.899 35.475 1.00 88.94 110 ARG A C 1
ATOM 870 O O . ARG A 1 110 ? -26.656 0.944 36.542 1.00 88.94 110 ARG A O 1
ATOM 877 N N . THR A 1 111 ? -26.562 1.415 34.354 1.00 89.50 111 THR A N 1
ATOM 878 C CA . THR A 1 111 ? -27.849 2.123 34.321 1.00 89.50 111 THR A CA 1
ATOM 879 C C . THR A 1 111 ? -28.987 1.220 34.791 1.00 89.50 111 THR A C 1
ATOM 881 O O . THR A 1 111 ? -29.873 1.662 35.519 1.00 89.50 111 THR A O 1
ATOM 884 N N . ARG A 1 112 ? -28.958 -0.071 34.434 1.00 85.19 112 ARG A N 1
ATOM 885 C CA . ARG A 1 112 ? -29.943 -1.036 34.932 1.00 85.19 112 ARG A CA 1
ATOM 886 C C . ARG A 1 112 ? -29.804 -1.293 36.430 1.00 85.19 112 ARG A C 1
ATOM 888 O O . ARG A 1 112 ? -30.819 -1.374 37.115 1.00 85.19 112 ARG A O 1
ATOM 895 N N . GLN A 1 113 ? -28.583 -1.420 36.937 1.00 89.19 113 GLN A N 1
ATOM 896 C CA . GLN A 1 113 ? -28.322 -1.599 38.363 1.00 89.19 113 GLN A CA 1
ATOM 897 C C . GLN A 1 113 ? -28.795 -0.383 39.172 1.00 89.19 113 GLN A C 1
ATOM 899 O O . GLN A 1 113 ? -29.479 -0.548 40.177 1.00 89.19 113 GLN A O 1
ATOM 904 N N . GLU A 1 114 ? -28.495 0.828 38.711 1.00 85.50 114 GLU A N 1
ATOM 905 C CA . GLU A 1 114 ? -28.939 2.081 39.329 1.00 85.50 114 GLU A CA 1
ATOM 906 C C . GLU A 1 114 ? -30.468 2.217 39.298 1.00 85.50 114 GLU A C 1
ATOM 908 O O . GLU A 1 114 ? -31.068 2.569 40.309 1.00 85.50 114 GLU A O 1
ATOM 913 N N . ALA A 1 115 ? -31.122 1.852 38.189 1.00 79.75 115 ALA A N 1
ATOM 914 C CA . ALA A 1 115 ? -32.582 1.828 38.104 1.00 79.75 115 ALA A CA 1
ATOM 915 C C . ALA A 1 115 ? -33.216 0.813 39.073 1.00 79.75 115 ALA A C 1
ATOM 917 O O . ALA A 1 115 ? -34.245 1.114 39.673 1.00 79.75 115 ALA A O 1
ATOM 918 N N . MET A 1 116 ? -32.604 -0.364 39.262 1.00 74.56 116 MET A N 1
ATOM 919 C CA . MET A 1 116 ? -33.077 -1.359 40.237 1.00 74.56 116 MET A CA 1
ATOM 920 C C . MET A 1 116 ? -32.892 -0.875 41.681 1.00 74.56 116 MET A C 1
ATOM 922 O O . MET A 1 116 ? -33.778 -1.080 42.504 1.00 74.56 116 MET A O 1
ATOM 926 N N . LEU A 1 117 ? -31.781 -0.197 41.989 1.00 71.81 117 LEU A N 1
ATOM 927 C CA . LEU A 1 117 ? -31.534 0.388 43.312 1.00 71.81 117 LEU A CA 1
ATOM 928 C C . LEU A 1 117 ? -32.489 1.556 43.606 1.00 71.81 117 LEU A C 1
ATOM 930 O O . LEU A 1 117 ? -33.031 1.633 44.702 1.00 71.81 117 LEU A O 1
ATOM 934 N N . ALA A 1 118 ? -32.781 2.406 42.619 1.00 70.00 118 ALA A N 1
ATOM 935 C CA . ALA A 1 118 ? -33.772 3.477 42.748 1.00 70.00 118 ALA A CA 1
ATOM 936 C C . ALA A 1 118 ? -35.215 2.950 42.885 1.00 70.00 118 ALA A C 1
ATOM 938 O O . ALA A 1 118 ? -36.054 3.597 43.509 1.00 70.00 118 ALA A O 1
ATOM 939 N N . GLN A 1 119 ? -35.518 1.774 42.322 1.00 62.06 119 GLN A N 1
ATOM 940 C CA . GLN A 1 119 ? -36.787 1.074 42.557 1.00 62.06 119 GLN A CA 1
ATOM 941 C C . GLN A 1 119 ? -36.856 0.415 43.938 1.00 62.06 119 GLN A C 1
ATOM 943 O O . GLN A 1 119 ? -37.951 0.284 44.473 1.00 62.06 119 GLN A O 1
ATOM 948 N N . ALA A 1 120 ? -35.715 0.029 44.512 1.00 58.16 120 ALA A N 1
ATOM 949 C CA . ALA A 1 120 ? -35.631 -0.542 45.853 1.00 58.16 120 ALA A CA 1
ATOM 950 C C . ALA A 1 120 ? -35.695 0.518 46.973 1.00 58.16 120 ALA A C 1
ATOM 952 O O . ALA A 1 120 ? -36.146 0.200 48.068 1.00 58.16 120 ALA A O 1
ATOM 953 N N . ASP A 1 121 ? -35.277 1.760 46.702 1.00 53.31 121 ASP A N 1
ATOM 954 C CA . ASP A 1 121 ? -35.303 2.882 47.663 1.00 53.31 121 ASP A CA 1
ATOM 955 C C . ASP A 1 121 ? -36.617 3.694 47.621 1.00 53.31 121 ASP A C 1
ATOM 957 O O . ASP A 1 121 ? -36.867 4.569 48.450 1.00 53.31 121 ASP A O 1
ATOM 961 N N . LYS A 1 122 ? -37.507 3.398 46.664 1.00 41.28 122 LYS A N 1
ATOM 962 C CA . LYS A 1 122 ? -38.875 3.922 46.685 1.00 41.28 122 LYS A CA 1
ATOM 963 C C . LYS A 1 122 ? -39.674 3.086 47.696 1.00 41.28 122 LYS A C 1
ATOM 965 O O . LYS A 1 122 ? -39.711 1.866 47.532 1.00 41.28 122 LYS A O 1
ATOM 970 N N . PRO A 1 123 ? -40.317 3.690 48.718 1.00 36.97 123 PRO A N 1
ATOM 971 C CA . PRO A 1 123 ? -41.092 2.926 49.688 1.00 36.97 123 PRO A CA 1
ATOM 972 C C . PRO A 1 123 ? -42.128 2.073 48.951 1.00 36.97 123 PRO A C 1
ATOM 974 O O . PRO A 1 123 ? -42.677 2.554 47.948 1.00 36.97 123 PRO A O 1
ATOM 977 N N . PRO A 1 124 ? -42.425 0.845 49.415 1.00 36.31 124 PRO A N 1
ATOM 978 C CA . PRO A 1 124 ? -43.573 0.123 48.903 1.00 36.31 124 PRO A CA 1
ATOM 979 C C . PRO A 1 124 ? -44.789 1.024 49.125 1.00 36.31 124 PRO A C 1
ATOM 981 O O . PRO A 1 124 ? -45.129 1.358 50.258 1.00 36.31 124 PRO A O 1
ATOM 984 N N . ALA A 1 125 ? -45.407 1.476 48.036 1.00 38.38 125 ALA A N 1
ATOM 985 C CA . ALA A 1 125 ? -46.760 1.990 48.106 1.00 38.38 125 ALA A CA 1
ATOM 986 C C . ALA A 1 125 ? -47.627 0.794 48.510 1.00 38.38 125 ALA A C 1
ATOM 988 O O . ALA A 1 125 ? -47.944 -0.067 47.689 1.00 38.38 125 ALA A O 1
ATOM 989 N N . GLU A 1 126 ? -47.886 0.683 49.809 1.00 34.69 126 GLU A N 1
ATOM 990 C CA . GLU A 1 126 ? -48.831 -0.269 50.363 1.00 34.69 126 GLU A CA 1
ATOM 991 C C . GLU A 1 126 ? -50.216 -0.016 49.766 1.00 34.69 126 GLU A C 1
ATOM 993 O O . GLU A 1 126 ? -50.717 1.107 49.774 1.00 34.69 126 GLU A O 1
ATOM 998 N N . GLY A 1 127 ? -50.841 -1.107 49.322 1.00 35.19 127 GLY A N 1
ATOM 999 C CA . GLY A 1 127 ? -52.288 -1.263 49.395 1.00 35.19 127 GLY A CA 1
ATOM 1000 C C . GLY A 1 127 ? -53.064 -1.044 48.104 1.00 35.19 127 GLY A C 1
ATOM 1001 O O . GLY A 1 127 ? -53.744 -0.040 47.971 1.00 35.19 127 GLY A O 1
ATOM 1002 N N . GLU A 1 128 ? -53.104 -2.064 47.244 1.00 27.88 128 GLU A N 1
ATOM 1003 C CA . GLU A 1 128 ? -54.407 -2.587 46.809 1.00 27.88 128 GLU A CA 1
ATOM 1004 C C . GLU A 1 128 ? -54.281 -4.057 46.381 1.00 27.88 128 GLU A C 1
ATOM 1006 O O . GLU A 1 128 ? -54.178 -4.422 45.211 1.00 27.88 128 GLU A O 1
ATOM 1011 N N . THR A 1 129 ? -54.262 -4.940 47.378 1.00 31.81 129 THR A N 1
ATOM 1012 C CA . THR A 1 129 ? -54.729 -6.315 47.210 1.00 31.81 129 THR A CA 1
ATOM 1013 C C . THR A 1 129 ? -56.249 -6.279 47.162 1.00 31.81 129 THR A C 1
ATOM 1015 O O . THR A 1 129 ? -56.880 -6.099 48.197 1.00 31.81 129 THR A O 1
ATOM 1018 N N . ALA A 1 130 ? -56.827 -6.504 45.986 1.00 28.30 130 ALA A N 1
ATOM 1019 C CA . ALA A 1 130 ? -58.086 -7.233 45.846 1.00 28.30 130 ALA A CA 1
ATOM 1020 C C . ALA A 1 130 ? -58.343 -7.556 44.368 1.00 28.30 130 ALA A C 1
ATOM 1022 O O . ALA A 1 130 ? -59.101 -6.881 43.679 1.00 28.30 130 ALA A O 1
ATOM 1023 N N . ALA A 1 131 ? -57.760 -8.657 43.891 1.00 40.00 131 ALA A N 1
ATOM 1024 C CA . ALA A 1 131 ? -58.546 -9.511 43.008 1.00 40.00 131 ALA A CA 1
ATOM 1025 C C . ALA A 1 131 ? -59.746 -10.018 43.834 1.00 40.00 131 ALA A C 1
ATOM 1027 O O . ALA A 1 131 ? -59.567 -10.388 44.998 1.00 40.00 131 ALA A O 1
ATOM 1028 N N . PRO A 1 132 ? -60.952 -10.037 43.256 1.00 33.97 132 PRO A N 1
ATOM 1029 C CA . PRO A 1 132 ? -61.332 -11.289 42.620 1.00 33.97 132 PRO A CA 1
ATOM 1030 C C . PRO A 1 132 ? -62.082 -11.083 41.297 1.00 33.97 132 PRO A C 1
ATOM 1032 O O . PRO A 1 132 ? -63.058 -10.345 41.216 1.00 33.97 132 PRO A O 1
ATOM 1035 N N . ALA A 1 133 ? -61.669 -11.825 40.270 1.00 42.09 133 ALA A N 1
ATOM 1036 C CA . ALA A 1 133 ? -62.635 -12.376 39.322 1.00 42.09 133 ALA A CA 1
ATOM 1037 C C . ALA A 1 133 ? -63.364 -13.527 40.045 1.00 42.09 133 ALA A C 1
ATOM 1039 O O . ALA A 1 133 ? -62.710 -14.267 40.790 1.00 42.09 133 ALA A O 1
ATOM 1040 N N . PRO A 1 134 ? -64.688 -13.677 39.879 1.00 38.94 134 PRO A N 1
ATOM 1041 C CA . PRO A 1 134 ? -65.166 -14.418 38.708 1.00 38.94 134 PRO A CA 1
ATOM 1042 C C . PRO A 1 134 ? -66.474 -13.873 38.094 1.00 38.94 134 PRO A C 1
ATOM 1044 O O . PRO A 1 134 ? -67.372 -13.425 38.799 1.00 38.94 134 PRO A O 1
ATOM 1047 N N . GLU A 1 135 ? -66.619 -13.990 36.772 1.00 38.72 135 GLU A N 1
ATOM 1048 C CA . GLU A 1 135 ? -67.938 -14.124 36.124 1.00 38.72 135 GLU A CA 1
ATOM 1049 C C . GLU A 1 135 ? -68.413 -15.586 36.279 1.00 38.72 135 GLU A C 1
ATOM 1051 O O . GLU A 1 135 ? -67.573 -16.493 36.232 1.00 38.72 135 GLU A O 1
ATOM 1056 N N . PRO A 1 136 ? -69.722 -15.851 36.497 1.00 38.62 136 PRO A N 1
ATOM 1057 C CA . PRO A 1 136 ? -70.626 -16.038 35.355 1.00 38.62 136 PRO A CA 1
ATOM 1058 C C . PRO A 1 136 ? -72.082 -15.534 35.535 1.00 38.62 136 PRO A C 1
ATOM 1060 O O . PRO A 1 136 ? -72.567 -15.289 36.634 1.00 38.62 136 PRO A O 1
ATOM 1063 N N . ALA A 1 137 ? -72.740 -15.425 34.378 1.00 37.78 137 ALA A N 1
ATOM 1064 C CA . ALA A 1 137 ? -74.127 -15.085 34.042 1.00 37.78 137 ALA A CA 1
ATOM 1065 C C . ALA A 1 137 ? -75.271 -15.464 35.011 1.00 37.78 137 ALA A C 1
ATOM 1067 O O . ALA A 1 137 ? -75.361 -16.608 35.447 1.00 37.78 137 ALA A O 1
ATOM 1068 N N . GLU A 1 138 ? -76.267 -14.568 35.122 1.00 31.83 138 GLU A N 1
ATOM 1069 C CA . GLU A 1 138 ? -77.690 -14.944 35.093 1.00 31.83 138 GLU A CA 1
ATOM 1070 C C . GLU A 1 138 ? -78.585 -13.791 34.571 1.00 31.83 138 GLU A C 1
ATOM 1072 O O . GLU A 1 138 ? -78.492 -12.663 35.056 1.00 31.83 138 GLU A O 1
ATOM 1077 N N . LYS A 1 139 ? -79.480 -14.159 33.636 1.00 32.66 139 LYS A N 1
ATOM 1078 C CA . LYS A 1 139 ? -80.547 -13.426 32.909 1.00 32.66 139 LYS A CA 1
ATOM 1079 C C . LYS A 1 139 ? -80.211 -12.665 31.628 1.00 32.66 139 LYS A C 1
ATOM 1081 O O . LYS A 1 139 ? -79.549 -11.612 31.682 1.00 32.66 139 LYS A O 1
#

Foldseek 3Di:
DKDKDFDQLVVVCVVCPPHLQNVCNVVSDDGDIDIDDDPQCQQVVVVVVVVVCVVVVPPPPQPQWDADPSDIGGSVCSVVSNPDDGPVVVVVVVVVVVVVVVVVVVVVVVVVVVVVVVVVPPPPPDDDDDDDDDDDDDD

Organism: Panicum virgatum (NCBI:txid38727)

InterPro domains:
  IPR043141 Large ribosomal subunit protein uL10-like domain superfamily [G3DSA:3.30.70.1730] (1-88)
  IPR043141 Large ribosomal subunit protein uL10-like domain superfamily [SSF160369] (3-114)
  IPR047865 Large ribosomal subunit protein uL10, bacteria/organella [PTHR11560] (3-132)